Protein AF-A0A0Q4QDZ9-F1 (afdb_monomer)

Foldseek 3Di:
DQKDKDFFDAPVCVPVVADPLCVVVDDPDADRGAIEIEGDEDPLDEAEQVNLVVVCPPPVCPPGDHYEYEYAHYEPNNVVVCVVVVYHYDYSDDDHDHNVNSVVVVVVD

Nearest PDB structures (foldseek):
  7wbx-assembly1_E  TM=5.583E-01  e=1.190E-01  Komagataella phaffii
  6wn8-assembly1_B  TM=6.698E-01  e=4.398E-01  Klebsiella pneumoniae subsp. pneumoniae
  6wn8-assembly1_D  TM=5.980E-01  e=2.784E-01  Klebsiella pneumoniae subsp. pneumoniae
  6wn8-assembly1_C  TM=6.384E-01  e=4.120E-01  Klebsiella pneumoniae subsp. pneumoniae
  6hlr-assembly1_E  TM=4.133E-01  e=9.024E-01  Saccharomyces cerevisiae S288C

Solvent-accessible surface area (backbone atoms only — not comparable to full-atom values): 6426 Å² total; per-residue (Å²): 126,70,56,48,79,46,73,71,39,41,61,92,53,47,73,82,79,48,68,76,86,47,63,85,68,58,70,94,78,72,64,64,51,26,27,41,36,42,40,55,70,44,100,84,37,65,43,38,38,72,58,52,50,60,63,64,68,38,74,85,48,79,82,57,67,61,48,37,38,37,40,30,22,47,13,54,58,27,52,49,57,32,54,79,66,75,39,50,72,46,62,76,40,87,58,89,39,44,59,63,63,54,49,55,52,63,76,76,107

Structure (mmCIF, N/CA/C/O backbone):
data_AF-A0A0Q4QDZ9-F1
#
_entry.id   AF-A0A0Q4QDZ9-F1
#
loop_
_atom_site.group_PDB
_atom_site.id
_atom_site.type_symbol
_atom_site.label_atom_id
_atom_site.label_alt_id
_atom_site.label_comp_id
_atom_site.label_asym_id
_atom_site.label_entity_id
_atom_site.label_seq_id
_atom_site.pdbx_PDB_ins_code
_atom_site.Cartn_x
_atom_site.Cartn_y
_atom_site.Cartn_z
_atom_site.occupancy
_atom_site.B_iso_or_equiv
_atom_site.auth_seq_id
_atom_site.auth_comp_id
_atom_site.auth_asym_id
_atom_site.auth_atom_id
_atom_site.pdbx_PDB_model_num
ATOM 1 N N . MET A 1 1 ? 14.538 -0.174 4.761 1.00 58.59 1 MET A N 1
ATOM 2 C CA . MET A 1 1 ? 13.278 -0.926 4.560 1.00 58.59 1 MET A CA 1
ATOM 3 C C . MET A 1 1 ? 12.549 -0.408 3.328 1.00 58.59 1 MET A C 1
ATOM 5 O O . MET A 1 1 ? 12.502 0.806 3.148 1.00 58.59 1 MET A O 1
ATOM 9 N N . LYS A 1 2 ? 12.035 -1.310 2.478 1.00 84.12 2 LYS A N 1
ATOM 10 C CA . LYS A 1 2 ? 11.320 -0.969 1.229 1.00 84.12 2 LYS A CA 1
ATOM 11 C C . LYS A 1 2 ? 9.867 -0.524 1.469 1.00 84.12 2 LYS A C 1
ATOM 13 O O . LYS A 1 2 ? 9.344 0.266 0.689 1.00 84.12 2 LYS A O 1
ATOM 18 N N . TYR A 1 3 ? 9.255 -0.964 2.569 1.00 91.44 3 TYR A N 1
ATOM 19 C CA . TYR A 1 3 ? 7.905 -0.589 2.997 1.00 91.44 3 TYR A CA 1
ATOM 20 C C . TYR A 1 3 ? 7.782 -0.595 4.529 1.00 91.44 3 TYR A C 1
ATOM 22 O O . TYR A 1 3 ? 8.669 -1.096 5.226 1.00 91.44 3 TYR A O 1
ATOM 30 N N . LYS A 1 4 ? 6.692 -0.019 5.044 1.00 92.56 4 LYS A N 1
ATOM 31 C CA . LYS A 1 4 ? 6.265 -0.079 6.450 1.00 92.56 4 LYS A CA 1
ATOM 32 C C . LYS A 1 4 ? 4.808 -0.519 6.523 1.00 92.56 4 LYS A C 1
ATOM 34 O O . LYS A 1 4 ? 4.020 -0.110 5.677 1.00 92.56 4 LYS A O 1
ATOM 39 N N . ILE A 1 5 ? 4.462 -1.313 7.530 1.00 93.38 5 ILE A N 1
ATOM 40 C CA . ILE A 1 5 ? 3.094 -1.784 7.771 1.00 93.38 5 ILE A CA 1
ATOM 41 C C . ILE A 1 5 ? 2.621 -1.192 9.095 1.00 93.38 5 ILE A C 1
ATOM 43 O O . ILE A 1 5 ? 3.331 -1.279 10.097 1.00 93.38 5 ILE A O 1
ATOM 47 N N . TYR A 1 6 ? 1.427 -0.610 9.099 1.00 92.94 6 TYR A N 1
ATOM 48 C CA . TYR A 1 6 ? 0.759 -0.135 10.305 1.00 92.94 6 TYR A CA 1
ATOM 49 C C . TYR A 1 6 ? -0.637 -0.751 10.362 1.00 92.94 6 TYR A C 1
ATOM 51 O O . TYR A 1 6 ? -1.412 -0.615 9.417 1.00 92.94 6 TYR A O 1
ATOM 59 N N . LYS A 1 7 ? -0.940 -1.447 11.455 1.00 91.50 7 LYS A N 1
ATOM 60 C CA . LYS A 1 7 ? -2.194 -2.188 11.639 1.00 91.50 7 LYS A CA 1
ATOM 61 C C . LYS A 1 7 ? -3.173 -1.376 12.480 1.00 91.50 7 LYS A C 1
ATOM 63 O O . LYS A 1 7 ? -2.740 -0.561 13.295 1.00 91.50 7 LYS A O 1
ATOM 68 N N . GLU A 1 8 ? -4.467 -1.625 12.285 1.00 90.19 8 GLU A N 1
ATOM 69 C CA . GLU A 1 8 ? -5.561 -1.015 13.059 1.00 90.19 8 GLU A CA 1
ATOM 70 C C . GLU A 1 8 ? -5.462 0.516 13.194 1.00 90.19 8 GLU A C 1
ATOM 72 O O . GLU A 1 8 ? -5.781 1.108 14.230 1.00 90.19 8 GLU A O 1
ATOM 77 N N . VAL A 1 9 ? -5.010 1.179 12.132 1.00 92.62 9 VAL A N 1
ATOM 78 C CA . VAL A 1 9 ? -4.885 2.630 12.103 1.00 92.62 9 VAL A CA 1
ATOM 79 C C . VAL A 1 9 ? -6.276 3.240 12.038 1.00 92.62 9 VAL A C 1
ATOM 81 O O . VAL A 1 9 ? -7.045 2.970 11.116 1.00 92.62 9 VAL A O 1
ATOM 84 N N . LEU A 1 10 ? -6.581 4.093 13.014 1.00 92.06 10 LEU A N 1
ATOM 85 C CA . LEU A 1 10 ? -7.818 4.864 13.025 1.00 92.06 10 LEU A CA 1
ATOM 86 C C . LEU A 1 10 ? -7.836 5.876 11.881 1.00 92.06 10 LEU A C 1
ATOM 88 O O . LEU A 1 10 ? -6.841 6.575 11.647 1.00 92.06 10 LEU A O 1
ATOM 92 N N . LYS A 1 11 ? -8.993 6.021 11.229 1.00 87.81 11 LYS A N 1
ATOM 93 C CA . LYS A 1 11 ? -9.193 6.923 10.085 1.00 87.81 11 LYS A CA 1
ATOM 94 C C . LYS A 1 11 ? -8.676 8.342 10.345 1.00 87.81 11 LYS A C 1
ATOM 96 O O . LYS A 1 11 ? -7.999 8.938 9.508 1.00 87.81 11 LYS A O 1
ATOM 101 N N . ASN A 1 12 ? -8.944 8.884 11.529 1.00 89.06 12 ASN A N 1
ATOM 102 C CA . ASN A 1 12 ? -8.534 10.237 11.914 1.00 89.06 12 ASN A CA 1
ATOM 103 C C . ASN A 1 12 ? -7.013 10.410 12.107 1.00 89.06 12 ASN A C 1
ATOM 105 O O . ASN A 1 12 ? -6.525 11.538 12.060 1.00 89.06 12 ASN A O 1
ATOM 109 N N . LYS A 1 13 ? -6.254 9.322 12.289 1.00 92.06 13 LYS A N 1
ATOM 110 C CA . LYS A 1 13 ? -4.801 9.347 12.527 1.00 92.06 13 LYS A CA 1
ATOM 111 C C . LYS A 1 13 ? -3.964 8.997 11.300 1.00 92.06 13 LYS A C 1
ATOM 113 O O . LYS A 1 13 ? -2.748 9.148 11.350 1.00 92.06 13 LYS A O 1
ATOM 118 N N . ILE A 1 14 ? -4.575 8.590 10.186 1.00 91.69 14 ILE A N 1
ATOM 119 C CA . ILE A 1 14 ? -3.871 8.156 8.962 1.00 91.69 14 ILE A CA 1
ATOM 120 C C . ILE A 1 14 ? -2.796 9.147 8.510 1.00 91.69 14 ILE A C 1
ATOM 122 O O . ILE A 1 14 ? -1.696 8.744 8.132 1.00 91.69 14 ILE A O 1
ATOM 126 N N . LYS A 1 15 ? -3.087 10.451 8.586 1.00 92.56 15 LYS A N 1
ATOM 127 C CA . LYS A 1 15 ? -2.165 11.515 8.163 1.00 92.56 15 LYS A CA 1
ATOM 128 C C . LYS A 1 15 ? -0.828 11.507 8.917 1.00 92.56 15 LYS A C 1
ATOM 130 O O . LYS A 1 15 ? 0.155 12.002 8.383 1.00 92.56 15 LYS A O 1
ATOM 135 N N . SER A 1 16 ? -0.766 10.924 10.114 1.00 93.12 16 SER A N 1
ATOM 136 C CA . SER A 1 16 ? 0.472 10.773 10.890 1.00 93.12 16 SER A CA 1
ATOM 137 C C . SER A 1 16 ? 1.363 9.623 10.408 1.00 93.12 16 SER A C 1
ATOM 139 O O . SER A 1 16 ? 2.531 9.564 10.783 1.00 93.12 16 SER A O 1
ATOM 141 N N . TYR A 1 17 ? 0.837 8.712 9.584 1.00 91.56 17 TYR A N 1
ATOM 142 C CA . TYR A 1 17 ? 1.542 7.510 9.126 1.00 91.56 17 TYR A CA 1
ATOM 143 C C . TYR A 1 17 ? 1.980 7.571 7.663 1.00 91.56 17 TYR A C 1
ATOM 145 O O . TYR A 1 17 ? 2.818 6.774 7.235 1.00 91.56 17 TYR A O 1
ATOM 153 N N . ILE A 1 18 ? 1.429 8.507 6.891 1.00 91.38 18 ILE A N 1
ATOM 154 C CA . ILE A 1 18 ? 1.713 8.645 5.464 1.00 91.38 18 ILE A CA 1
ATOM 155 C C . ILE A 1 18 ? 2.358 10.002 5.156 1.00 91.38 18 ILE A C 1
ATOM 157 O O . ILE A 1 18 ? 2.059 11.000 5.810 1.00 91.38 18 ILE A O 1
ATOM 161 N N . PRO A 1 19 ? 3.219 10.079 4.130 1.00 89.50 19 PRO A N 1
ATOM 162 C CA . PRO A 1 19 ? 3.748 11.348 3.645 1.00 89.50 19 PRO A CA 1
ATOM 163 C C . PRO A 1 19 ? 2.651 12.360 3.236 1.00 89.50 19 PRO A C 1
ATOM 165 O O . PRO A 1 19 ? 1.667 11.957 2.610 1.00 89.50 19 PRO A O 1
ATOM 168 N N . PRO A 1 20 ? 2.847 13.679 3.453 1.00 90.75 20 PRO A N 1
ATOM 169 C CA . PRO A 1 20 ? 1.849 14.714 3.138 1.00 90.75 20 PRO A CA 1
ATOM 170 C C . PRO A 1 20 ? 1.338 14.727 1.692 1.00 90.75 20 PRO A C 1
ATOM 172 O O . PRO A 1 20 ? 0.183 15.051 1.435 1.00 90.75 20 PRO A O 1
ATOM 175 N N . ARG A 1 21 ? 2.176 14.309 0.739 1.00 89.31 21 ARG A N 1
ATOM 176 C CA . ARG A 1 21 ? 1.842 14.170 -0.691 1.00 89.31 21 ARG A CA 1
ATOM 177 C C . ARG A 1 21 ? 0.655 13.250 -0.996 1.00 89.31 21 ARG A C 1
ATOM 179 O O . ARG A 1 21 ? 0.100 13.336 -2.082 1.00 89.31 21 ARG A O 1
ATOM 186 N N . TYR A 1 22 ? 0.259 12.387 -0.064 1.00 90.38 22 TYR A N 1
ATOM 187 C CA . TYR A 1 22 ? -0.912 11.527 -0.228 1.00 90.38 22 TYR A CA 1
ATOM 188 C C . TYR A 1 22 ? -2.215 12.169 0.262 1.00 90.38 22 TYR A C 1
ATOM 190 O O . TYR A 1 22 ? -3.286 11.649 -0.033 1.00 90.38 22 TYR A O 1
ATOM 198 N N . PHE A 1 23 ? -2.162 13.280 1.007 1.00 91.00 23 PHE A N 1
ATOM 199 C CA . PHE A 1 23 ? -3.336 13.819 1.704 1.00 91.00 23 PHE A CA 1
ATOM 200 C C . PHE A 1 23 ? -4.472 14.221 0.761 1.00 91.00 23 PHE A C 1
ATOM 202 O O . PHE A 1 23 ? -5.631 14.067 1.128 1.00 91.00 23 PHE A O 1
ATOM 209 N N . CYS A 1 24 ? -4.151 14.697 -0.444 1.00 88.62 24 CYS A N 1
ATOM 210 C CA . CYS A 1 24 ? -5.138 15.061 -1.463 1.00 88.62 24 CYS A CA 1
ATOM 211 C C . CYS A 1 24 ? -5.754 13.856 -2.188 1.00 88.62 24 CYS A C 1
ATOM 213 O O . CY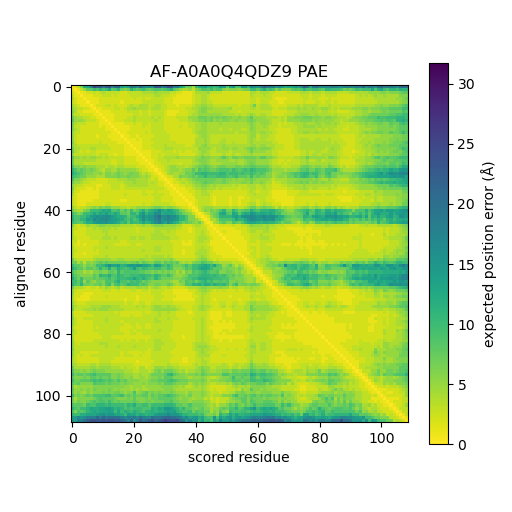S A 1 24 ? -6.787 14.007 -2.831 1.00 88.62 24 CYS A O 1
ATOM 215 N N . LYS A 1 25 ? -5.133 12.674 -2.092 1.00 89.12 25 LYS A N 1
ATOM 216 C CA . LYS A 1 25 ? -5.615 11.430 -2.705 1.00 89.12 25 LYS A CA 1
ATOM 217 C C . LYS A 1 25 ? -6.302 10.502 -1.702 1.00 89.12 25 LYS A C 1
ATOM 219 O O . LYS A 1 25 ? -6.738 9.418 -2.078 1.00 89.12 25 LYS A O 1
ATOM 224 N N . LEU A 1 26 ? -6.388 10.906 -0.432 1.00 88.94 26 LEU A N 1
ATOM 225 C CA . LEU A 1 26 ? -7.169 10.177 0.556 1.00 88.94 26 LEU A CA 1
ATOM 226 C C . LEU A 1 26 ? -8.651 10.242 0.164 1.00 88.94 26 LEU A C 1
ATOM 228 O O . LEU A 1 26 ? -9.187 11.340 0.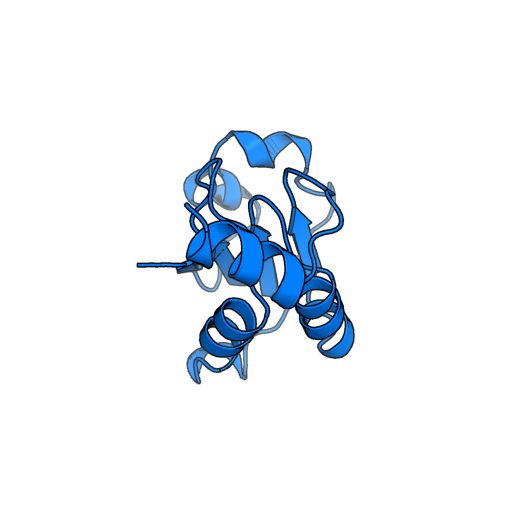007 1.00 88.94 26 LEU A O 1
ATOM 232 N N . PRO A 1 27 ? -9.330 9.102 0.017 1.00 83.88 27 PRO A N 1
ATOM 233 C CA . PRO A 1 27 ? -10.748 9.092 -0.281 1.00 83.88 27 PRO A CA 1
ATOM 234 C C . PRO A 1 27 ? -11.561 9.555 0.928 1.00 83.88 27 PRO A C 1
ATOM 236 O O . PRO A 1 27 ? -11.153 9.468 2.088 1.00 83.88 27 PRO A O 1
ATOM 239 N N . VAL A 1 28 ? -12.751 10.063 0.627 1.00 80.88 28 VAL A N 1
ATOM 240 C CA . VAL A 1 28 ? -13.640 10.716 1.597 1.00 80.88 28 VAL A CA 1
ATOM 241 C C . VAL A 1 28 ? -14.196 9.714 2.618 1.00 80.88 28 VAL A C 1
ATOM 243 O O . VAL A 1 28 ? -14.301 10.001 3.818 1.00 80.88 28 VAL A O 1
ATOM 246 N N . SER A 1 29 ? -14.520 8.507 2.152 1.00 82.94 29 SER A N 1
ATOM 247 C CA . SER A 1 29 ? -15.061 7.428 2.971 1.00 82.94 29 SER A CA 1
ATOM 248 C C . SER A 1 29 ? -14.057 6.295 3.073 1.00 82.94 29 SER A C 1
ATOM 250 O O . SER A 1 29 ? -13.600 5.805 2.047 1.00 82.94 29 SER A O 1
ATOM 252 N N . TRP A 1 30 ? -13.751 5.892 4.306 1.00 85.31 30 TRP A N 1
ATOM 253 C CA . TRP A 1 30 ? -12.937 4.733 4.654 1.00 85.31 30 TRP A CA 1
ATOM 254 C C . TRP A 1 30 ? -13.481 4.083 5.920 1.00 85.31 30 TRP A C 1
ATOM 256 O O . TRP A 1 30 ? -14.108 4.790 6.720 1.00 85.31 30 TRP A O 1
ATOM 266 N N . PRO A 1 31 ? -13.231 2.776 6.110 1.00 87.62 31 PRO A N 1
ATOM 267 C CA . PRO A 1 31 ? -13.504 2.092 7.366 1.00 87.62 31 PRO A CA 1
ATOM 268 C C . PRO A 1 31 ? -12.839 2.803 8.548 1.00 87.62 31 PRO A C 1
ATOM 270 O O . PRO A 1 31 ? -11.808 3.460 8.396 1.00 87.62 31 PRO A O 1
ATOM 273 N N . GLU A 1 32 ? -13.423 2.655 9.737 1.00 89.94 32 GLU A N 1
ATOM 274 C CA . GLU A 1 32 ? -12.929 3.323 10.949 1.00 89.94 32 GLU A CA 1
ATOM 275 C C . GLU A 1 32 ? -11.503 2.888 11.310 1.00 89.94 32 GLU A C 1
ATOM 277 O O . GLU A 1 32 ? -10.681 3.708 11.721 1.00 89.94 32 GLU A O 1
ATOM 282 N N . LYS A 1 33 ? -11.205 1.602 11.103 1.00 91.38 33 LYS A N 1
ATOM 283 C CA . LYS A 1 33 ? -9.880 1.005 11.258 1.00 91.38 33 LYS A CA 1
ATOM 284 C C . LYS A 1 33 ? -9.433 0.394 9.942 1.00 91.38 33 LYS A C 1
ATOM 286 O O . LYS A 1 33 ? -10.176 -0.375 9.331 1.00 91.38 33 LYS A O 1
ATOM 291 N N . ILE A 1 34 ? -8.201 0.696 9.555 1.00 92.88 34 ILE A N 1
ATOM 292 C CA . ILE A 1 34 ? -7.576 0.147 8.355 1.00 92.88 34 ILE A CA 1
ATOM 293 C C . ILE A 1 34 ? -6.159 -0.328 8.650 1.00 92.88 34 ILE A C 1
ATOM 295 O O . ILE A 1 34 ? -5.481 0.189 9.541 1.00 92.88 34 ILE A O 1
ATOM 299 N N . THR A 1 35 ? -5.689 -1.280 7.856 1.00 94.12 35 THR A N 1
ATOM 300 C CA . THR A 1 35 ? -4.269 -1.627 7.816 1.00 94.12 35 THR A CA 1
ATOM 301 C C . THR A 1 35 ? -3.643 -0.923 6.626 1.00 94.12 35 THR A C 1
ATOM 303 O O . THR A 1 35 ? -4.148 -1.006 5.512 1.00 94.12 35 THR A O 1
ATOM 306 N N . ILE A 1 36 ? -2.550 -0.201 6.850 1.00 93.56 36 ILE A N 1
ATOM 307 C CA . ILE A 1 36 ? -1.871 0.558 5.801 1.00 93.56 36 ILE A CA 1
ATOM 308 C C . ILE A 1 36 ? -0.478 0.001 5.539 1.00 93.56 36 ILE A C 1
ATOM 310 O O . ILE A 1 36 ? 0.291 -0.277 6.462 1.00 93.56 36 ILE A O 1
ATOM 314 N N . ILE A 1 37 ? -0.138 -0.116 4.259 1.00 94.62 37 ILE A N 1
ATOM 315 C CA . ILE A 1 37 ? 1.200 -0.480 3.795 1.00 94.62 37 ILE A CA 1
ATOM 316 C C . ILE A 1 37 ? 1.765 0.716 3.045 1.00 94.62 37 ILE A C 1
ATOM 318 O O . ILE A 1 37 ? 1.204 1.148 2.046 1.00 94.62 37 ILE A O 1
ATOM 322 N N . VAL A 1 38 ? 2.877 1.265 3.520 1.00 93.75 38 VAL A N 1
ATOM 323 C CA . VAL A 1 38 ? 3.498 2.458 2.942 1.00 93.75 38 VAL A CA 1
ATOM 324 C C . VAL A 1 38 ? 4.828 2.078 2.316 1.00 93.75 38 VAL A C 1
ATOM 326 O O . VAL A 1 38 ? 5.811 1.838 3.022 1.00 93.75 38 VAL A O 1
ATOM 329 N N . PHE A 1 39 ? 4.874 2.046 0.987 1.00 92.12 39 PHE A N 1
ATOM 330 C CA . PHE A 1 39 ? 6.104 1.850 0.231 1.00 92.12 39 PHE A CA 1
ATOM 331 C C . PHE A 1 39 ? 6.964 3.113 0.245 1.00 92.12 39 PHE A C 1
ATOM 333 O O . PHE A 1 39 ? 6.470 4.251 0.282 1.00 92.12 39 PHE A O 1
ATOM 340 N N . LYS A 1 40 ? 8.287 2.918 0.216 1.00 85.62 40 LYS A N 1
ATOM 341 C CA . LYS A 1 40 ? 9.237 4.026 0.148 1.00 85.62 40 LYS A CA 1
ATOM 342 C C . LYS A 1 40 ? 8.965 4.831 -1.120 1.00 85.62 40 LYS A C 1
ATOM 344 O O . LYS A 1 40 ? 9.092 4.344 -2.234 1.00 85.62 40 LYS A O 1
ATOM 349 N N . THR A 1 41 ? 8.618 6.093 -0.924 1.00 70.75 41 THR A N 1
ATOM 350 C CA . THR A 1 41 ? 8.346 7.039 -2.002 1.00 70.75 41 THR A CA 1
ATOM 351 C C . THR A 1 41 ? 9.589 7.876 -2.246 1.00 70.75 41 THR A C 1
ATOM 353 O O . THR A 1 41 ? 9.748 8.974 -1.707 1.00 70.75 41 THR A O 1
ATOM 356 N N . ASP A 1 42 ? 10.508 7.291 -2.998 1.00 68.56 42 ASP A N 1
ATOM 357 C CA . ASP A 1 42 ? 11.615 7.995 -3.632 1.00 68.56 42 ASP A CA 1
ATOM 358 C C . ASP A 1 42 ? 11.219 8.250 -5.091 1.00 68.56 42 AS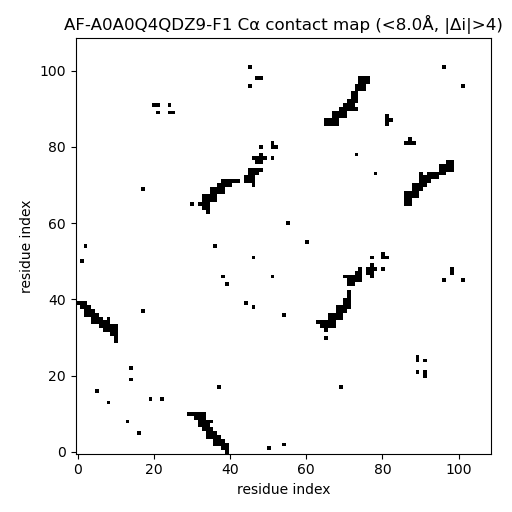P A C 1
ATOM 360 O O . ASP A 1 42 ? 10.541 7.419 -5.689 1.00 68.56 42 ASP A O 1
ATOM 364 N N . ARG A 1 43 ? 11.636 9.384 -5.654 1.00 59.88 43 ARG A N 1
ATOM 365 C CA . ARG A 1 43 ? 11.444 9.765 -7.064 1.00 59.88 43 ARG A CA 1
ATOM 366 C C . ARG A 1 43 ? 11.951 8.702 -8.042 1.00 59.88 43 ARG A C 1
ATOM 368 O O . ARG A 1 43 ? 11.429 8.608 -9.144 1.00 59.88 43 ARG A O 1
ATOM 375 N N . ASN A 1 44 ? 12.894 7.872 -7.601 1.00 65.12 44 ASN A N 1
ATOM 376 C CA . ASN A 1 44 ? 13.413 6.767 -8.394 1.00 65.12 44 ASN A CA 1
ATOM 377 C C . ASN A 1 44 ? 12.776 5.416 -8.062 1.00 65.12 44 ASN A C 1
ATOM 379 O O . ASN A 1 44 ? 13.117 4.461 -8.737 1.00 65.12 44 ASN A O 1
ATOM 383 N N . ASN A 1 45 ? 11.913 5.279 -7.047 1.00 74.50 45 ASN A N 1
ATOM 384 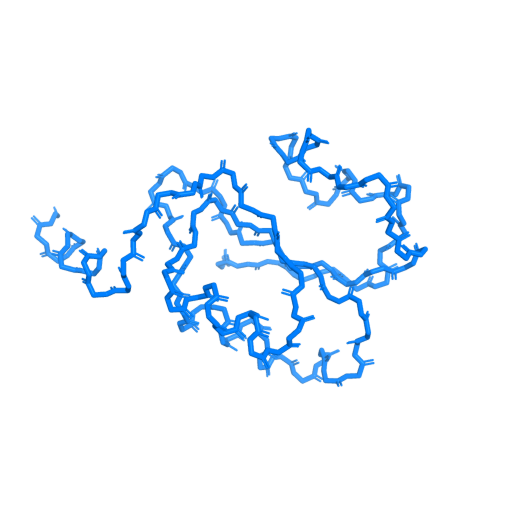C CA . ASN A 1 45 ? 11.360 3.976 -6.658 1.00 74.50 45 ASN A CA 1
ATOM 385 C C . ASN A 1 45 ? 9.997 3.731 -7.301 1.00 74.50 45 ASN A C 1
ATOM 387 O O . ASN A 1 45 ? 8.968 4.219 -6.826 1.00 74.50 45 ASN A O 1
ATOM 391 N N . VAL A 1 46 ? 10.011 2.905 -8.340 1.00 88.00 46 VAL A N 1
ATOM 392 C CA . VAL A 1 46 ? 8.819 2.213 -8.816 1.00 88.00 46 VAL A CA 1
ATOM 393 C C . VAL A 1 46 ? 8.573 1.014 -7.900 1.00 88.00 46 VAL A C 1
ATOM 395 O O . VAL A 1 46 ? 9.489 0.267 -7.554 1.00 88.00 46 VAL A O 1
ATOM 398 N N . VAL A 1 47 ? 7.333 0.855 -7.451 1.00 92.19 47 VAL A N 1
ATOM 399 C CA . VAL A 1 47 ? 6.896 -0.281 -6.647 1.00 92.19 47 VAL A CA 1
ATOM 400 C C . VAL A 1 47 ? 6.671 -1.450 -7.597 1.00 92.19 47 VAL A C 1
ATOM 402 O O . VAL A 1 47 ? 5.748 -1.414 -8.407 1.00 92.19 47 VAL A O 1
ATOM 405 N N . LEU A 1 48 ? 7.564 -2.435 -7.504 1.00 92.88 48 LEU A N 1
ATOM 406 C CA . LEU A 1 48 ? 7.572 -3.658 -8.304 1.00 92.88 48 LEU A CA 1
ATOM 407 C C . LEU A 1 48 ? 6.705 -4.750 -7.677 1.00 92.88 48 LEU A C 1
ATOM 409 O O . LEU A 1 48 ? 6.570 -4.812 -6.447 1.00 92.88 48 LEU A O 1
ATOM 413 N N . SER A 1 49 ? 6.220 -5.666 -8.517 1.00 93.81 49 SER A N 1
ATOM 414 C CA . SER A 1 49 ? 5.272 -6.715 -8.119 1.00 93.81 49 SER A CA 1
ATOM 415 C C . SER A 1 49 ? 5.815 -7.596 -6.995 1.00 93.81 49 SER A C 1
ATOM 417 O O . SER A 1 49 ? 5.152 -7.797 -5.980 1.00 93.81 49 SER A O 1
ATOM 419 N N . ASN A 1 50 ? 7.084 -7.997 -7.097 1.00 92.06 50 ASN A N 1
ATOM 420 C CA . ASN A 1 50 ? 7.775 -8.795 -6.085 1.00 92.06 50 ASN A CA 1
ATOM 421 C C . ASN A 1 50 ? 7.844 -8.116 -4.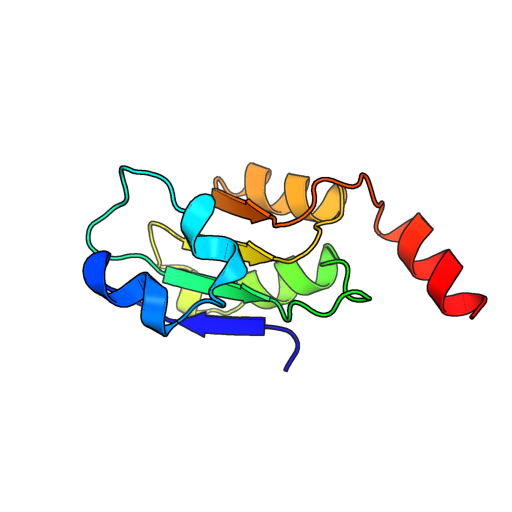707 1.00 92.06 50 ASN A C 1
ATOM 423 O O . ASN A 1 50 ? 7.892 -8.778 -3.673 1.00 92.06 50 ASN A O 1
ATOM 427 N N . THR A 1 51 ? 7.872 -6.784 -4.673 1.00 92.19 51 THR A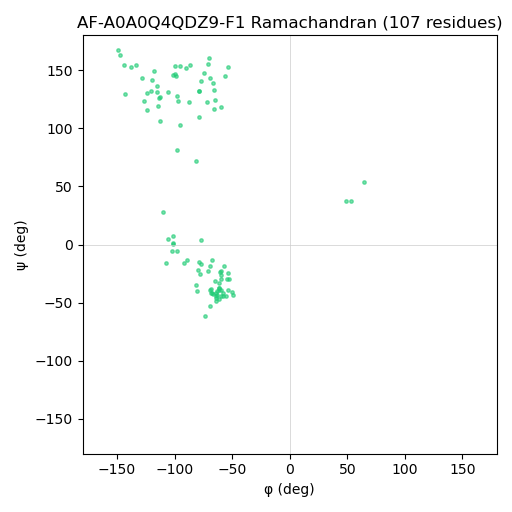 N 1
ATOM 428 C CA . THR A 1 51 ? 7.950 -6.020 -3.428 1.00 92.19 51 THR A CA 1
ATOM 429 C C . THR A 1 51 ? 6.561 -5.908 -2.809 1.00 92.19 51 THR A C 1
ATOM 431 O O . THR A 1 51 ? 6.442 -5.963 -1.585 1.00 92.19 51 THR A O 1
ATOM 434 N N . VAL A 1 52 ? 5.515 -5.801 -3.636 1.00 93.81 52 VAL A N 1
ATOM 435 C CA . VAL A 1 52 ? 4.124 -5.900 -3.179 1.00 93.81 52 VAL A CA 1
ATOM 436 C C . VAL A 1 52 ? 3.844 -7.288 -2.620 1.00 93.81 52 VAL A C 1
ATOM 438 O O . VAL A 1 52 ? 3.354 -7.403 -1.502 1.00 93.81 52 VAL A O 1
ATOM 441 N N . GLU A 1 53 ? 4.224 -8.337 -3.341 1.00 93.25 53 GLU A N 1
ATOM 442 C CA . GLU A 1 53 ? 4.027 -9.716 -2.909 1.00 93.25 53 GLU A CA 1
ATOM 443 C C . GLU A 1 53 ? 4.740 -10.010 -1.586 1.00 93.25 53 GLU A C 1
ATOM 445 O O . GLU A 1 53 ? 4.128 -10.552 -0.667 1.00 93.25 53 GLU A O 1
ATOM 450 N N . ALA A 1 54 ? 5.990 -9.564 -1.433 1.00 91.56 54 ALA A N 1
ATOM 451 C CA . ALA A 1 54 ? 6.720 -9.686 -0.173 1.00 91.56 54 ALA A CA 1
ATOM 452 C C . ALA A 1 54 ? 6.034 -8.938 0.985 1.00 91.56 54 ALA A C 1
ATOM 454 O O . ALA A 1 54 ? 6.025 -9.421 2.117 1.00 91.56 54 ALA A O 1
ATOM 455 N N . ALA A 1 55 ? 5.445 -7.767 0.720 1.00 92.06 55 ALA A N 1
ATOM 456 C CA . ALA A 1 55 ? 4.709 -7.024 1.737 1.00 92.06 55 ALA A CA 1
ATOM 457 C C . ALA A 1 55 ? 3.420 -7.737 2.153 1.00 92.06 55 ALA A C 1
ATOM 459 O O . ALA A 1 55 ? 3.118 -7.781 3.343 1.00 92.06 55 ALA A O 1
ATOM 460 N N . LEU A 1 56 ? 2.690 -8.301 1.189 1.00 90.50 56 LEU A N 1
ATOM 461 C CA . LEU A 1 56 ? 1.413 -8.977 1.415 1.00 90.50 56 LEU A CA 1
ATOM 462 C C . LEU A 1 56 ? 1.554 -10.406 1.943 1.00 90.50 56 LEU A C 1
ATOM 464 O O . LEU A 1 56 ? 0.624 -10.903 2.560 1.00 90.50 56 LEU A O 1
ATOM 468 N N . SER A 1 57 ? 2.699 -11.053 1.732 1.00 89.81 57 SER A N 1
ATOM 469 C CA . SER A 1 57 ? 2.999 -12.386 2.280 1.00 89.81 57 SER A CA 1
ATOM 470 C C . SER A 1 57 ? 3.366 -12.350 3.766 1.00 89.81 57 SER A C 1
ATOM 472 O O . SER A 1 57 ? 3.738 -13.368 4.341 1.00 89.81 57 SER A O 1
ATOM 474 N N . ASN A 1 58 ? 3.300 -11.178 4.403 1.00 83.81 58 ASN A N 1
ATOM 475 C CA . ASN A 1 58 ? 3.463 -11.068 5.840 1.00 83.81 58 ASN A CA 1
ATOM 476 C C . ASN A 1 58 ? 2.284 -11.772 6.532 1.00 83.81 58 ASN A C 1
ATOM 478 O O . ASN A 1 58 ? 1.145 -11.335 6.387 1.00 83.81 58 ASN A O 1
ATOM 482 N N . GLU A 1 59 ? 2.566 -12.841 7.283 1.00 69.44 59 GLU A N 1
ATOM 483 C CA . GLU A 1 59 ? 1.558 -13.698 7.929 1.00 69.44 59 GLU A CA 1
ATOM 484 C C . GLU A 1 59 ? 0.560 -12.911 8.786 1.00 69.44 59 GLU A C 1
ATOM 486 O O . GLU A 1 59 ? -0.618 -13.259 8.871 1.00 69.44 59 GLU A O 1
ATOM 491 N N . ASP A 1 60 ? 0.999 -11.785 9.344 1.00 72.50 60 ASP A N 1
ATOM 492 C CA . ASP A 1 60 ? 0.160 -10.913 10.150 1.00 72.50 60 ASP A CA 1
ATOM 493 C C . ASP A 1 60 ? -0.960 -10.200 9.370 1.00 72.50 60 ASP A C 1
ATOM 495 O O . ASP A 1 60 ? -1.838 -9.577 9.978 1.00 72.50 60 ASP A O 1
ATOM 499 N N . LEU A 1 61 ? -0.908 -10.213 8.036 1.00 82.12 61 LEU A N 1
ATOM 500 C CA . LEU A 1 61 ? -1.907 -9.600 7.163 1.00 82.12 61 LEU A CA 1
ATOM 501 C C . LEU A 1 61 ? -3.020 -10.568 6.762 1.00 82.12 61 LEU A C 1
ATOM 503 O O . LEU A 1 61 ? -4.074 -10.100 6.342 1.00 82.12 61 LEU A O 1
ATOM 507 N N . ASN A 1 62 ? -2.839 -11.881 6.940 1.00 74.19 62 ASN A N 1
ATOM 508 C CA . ASN A 1 62 ? -3.794 -12.896 6.475 1.00 74.19 62 ASN A CA 1
ATOM 509 C C . ASN A 1 62 ? -5.196 -12.746 7.091 1.00 74.19 62 ASN A C 1
ATOM 511 O O . ASN A 1 62 ? -6.182 -13.130 6.472 1.00 74.19 62 ASN A O 1
ATOM 515 N N . ASN A 1 63 ? -5.290 -12.151 8.284 1.00 74.81 63 ASN A N 1
ATOM 516 C CA . ASN A 1 63 ? -6.553 -11.912 8.991 1.00 74.81 63 ASN A CA 1
ATOM 517 C C . ASN A 1 63 ? -7.002 -10.440 8.955 1.00 74.81 63 ASN A C 1
ATOM 519 O O . ASN A 1 63 ? -7.964 -10.071 9.629 1.00 74.81 63 ASN A O 1
ATOM 523 N N . GLN A 1 64 ? -6.285 -9.572 8.237 1.00 78.31 64 GLN A N 1
ATOM 524 C CA . GLN A 1 64 ? -6.591 -8.145 8.192 1.00 78.31 64 GLN A CA 1
ATOM 525 C C . GLN A 1 64 ? -7.602 -7.851 7.088 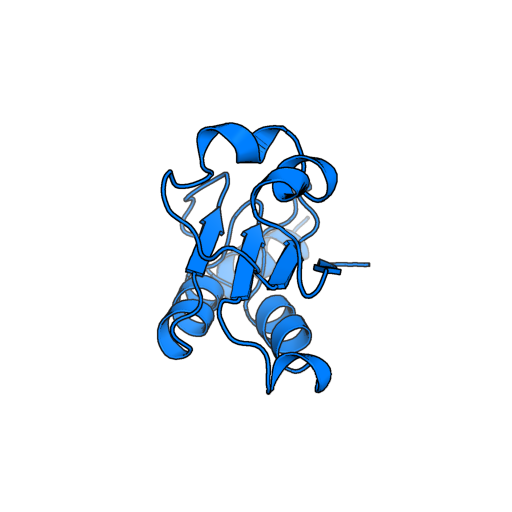1.00 78.31 64 GLN A C 1
ATOM 527 O O . GLN A 1 64 ? -7.357 -8.092 5.910 1.00 78.31 64 G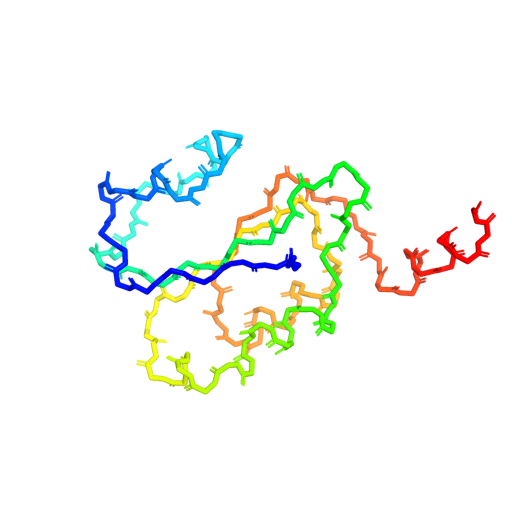LN A O 1
ATOM 532 N N . ILE A 1 65 ? -8.720 -7.252 7.483 1.00 76.69 65 ILE A N 1
ATOM 533 C CA . ILE A 1 65 ? -9.684 -6.652 6.562 1.00 76.69 65 ILE A CA 1
ATOM 534 C C . ILE A 1 65 ? -9.319 -5.180 6.325 1.00 76.69 65 ILE A C 1
ATOM 536 O O . ILE A 1 65 ? -8.744 -4.527 7.198 1.00 76.69 65 ILE A O 1
ATOM 540 N N . ASN A 1 66 ? -9.677 -4.638 5.158 1.00 88.56 66 ASN A N 1
ATOM 541 C CA . ASN A 1 66 ? -9.477 -3.225 4.803 1.00 88.56 66 ASN A CA 1
ATOM 542 C C . ASN A 1 66 ? -7.999 -2.796 4.716 1.00 88.56 66 ASN A C 1
ATOM 544 O O . ASN A 1 66 ? -7.570 -1.828 5.356 1.00 88.56 66 ASN A O 1
ATOM 548 N N . ILE A 1 67 ? -7.209 -3.522 3.924 1.00 93.00 67 ILE A N 1
ATOM 549 C CA . ILE A 1 67 ? -5.823 -3.151 3.630 1.00 93.00 67 ILE A CA 1
ATOM 550 C C . ILE A 1 67 ? -5.809 -2.042 2.572 1.00 93.00 67 ILE A C 1
ATOM 552 O O . ILE A 1 67 ? -6.456 -2.156 1.531 1.00 93.00 67 ILE A O 1
ATOM 556 N N . VAL A 1 68 ? -5.037 -0.984 2.822 1.00 93.69 68 VAL A N 1
ATOM 557 C CA . VAL A 1 68 ? -4.769 0.069 1.841 1.00 93.69 68 VAL A CA 1
ATOM 558 C C . VAL A 1 68 ? -3.275 0.239 1.626 1.00 93.69 68 VAL A C 1
ATOM 560 O O . VAL A 1 68 ? -2.493 0.405 2.565 1.00 93.69 68 VAL A O 1
ATOM 563 N N . VAL A 1 69 ? -2.872 0.248 0.362 1.00 94.44 69 VAL A N 1
ATOM 564 C CA . VAL A 1 69 ? -1.471 0.337 -0.036 1.00 94.44 69 VAL A CA 1
ATOM 565 C C . VAL A 1 69 ? -1.137 1.723 -0.586 1.00 94.44 69 VAL A C 1
ATOM 567 O O . VAL A 1 69 ? -1.823 2.242 -1.454 1.00 94.44 69 VAL A O 1
ATOM 570 N N . PHE A 1 70 ? -0.051 2.327 -0.114 1.00 93.50 70 PHE A N 1
ATOM 571 C CA . PHE A 1 70 ? 0.440 3.632 -0.553 1.00 93.50 70 PHE A CA 1
ATOM 572 C C . PHE A 1 70 ? 1.783 3.485 -1.257 1.00 93.50 70 PHE A C 1
ATOM 574 O O . PHE A 1 70 ? 2.736 2.960 -0.675 1.00 93.50 70 PHE A O 1
ATOM 581 N N . GLY A 1 71 ? 1.888 4.005 -2.477 1.00 91.75 71 GLY A N 1
ATOM 582 C CA . GLY A 1 71 ? 3.121 3.965 -3.261 1.00 91.75 71 GLY A CA 1
ATOM 583 C C . GLY A 1 71 ? 3.305 5.179 -4.163 1.00 91.75 71 GLY A C 1
ATOM 584 O O . GLY A 1 71 ? 2.392 5.964 -4.406 1.00 91.75 71 GLY A O 1
ATOM 585 N N . GLY A 1 72 ? 4.542 5.358 -4.625 1.00 89.25 72 GLY A N 1
ATOM 586 C CA . GLY A 1 72 ? 4.902 6.470 -5.501 1.00 89.25 72 GLY A CA 1
ATOM 587 C C . GLY A 1 72 ? 4.376 6.258 -6.906 1.00 89.25 72 GLY A C 1
ATOM 588 O O . GLY A 1 72 ? 3.570 7.045 -7.386 1.00 89.25 72 GLY A O 1
ATOM 589 N N . CYS A 1 73 ? 4.843 5.183 -7.525 1.00 90.56 73 CYS A N 1
ATOM 590 C CA . CYS A 1 73 ? 4.417 4.713 -8.830 1.00 90.56 73 CYS A CA 1
ATOM 591 C C . CYS A 1 73 ? 4.408 3.190 -8.771 1.00 90.56 73 CYS A C 1
ATOM 593 O O . CYS A 1 73 ? 5.401 2.614 -8.332 1.00 90.56 73 CYS A O 1
ATOM 595 N N . PHE A 1 74 ? 3.320 2.545 -9.170 1.00 92.50 74 PHE A N 1
ATOM 596 C CA . PHE A 1 74 ? 3.239 1.086 -9.218 1.00 92.50 74 PHE A CA 1
ATOM 597 C C . PHE A 1 74 ? 3.458 0.601 -10.643 1.00 92.50 74 PHE A C 1
ATOM 599 O O . PHE A 1 74 ? 3.054 1.275 -11.590 1.00 92.50 74 PHE A O 1
ATOM 606 N N . THR A 1 75 ? 4.075 -0.567 -10.790 1.00 94.50 75 THR A N 1
ATOM 607 C CA . THR A 1 75 ? 4.050 -1.269 -12.073 1.00 94.50 75 THR A CA 1
ATOM 608 C C . THR A 1 75 ? 2.662 -1.816 -12.382 1.00 94.50 75 THR A C 1
ATOM 610 O O . THR A 1 75 ? 1.832 -1.994 -11.485 1.00 94.50 75 THR A O 1
ATOM 613 N N . ILE A 1 76 ? 2.415 -2.115 -13.654 1.00 95.00 76 ILE A N 1
ATOM 614 C CA . ILE A 1 76 ? 1.187 -2.767 -14.117 1.00 95.00 76 ILE A CA 1
ATOM 615 C C . ILE A 1 76 ? 0.979 -4.086 -13.365 1.00 95.00 76 ILE A C 1
ATOM 617 O O . ILE A 1 76 ? -0.112 -4.343 -12.862 1.00 95.00 76 ILE A O 1
ATOM 621 N N . GLU A 1 77 ? 2.037 -4.878 -13.211 1.00 96.06 77 GLU A N 1
ATOM 622 C CA . GLU A 1 77 ? 2.021 -6.157 -12.504 1.00 96.06 77 GLU A CA 1
ATOM 623 C C . GLU A 1 77 ? 1.680 -5.975 -11.018 1.00 96.06 77 GLU A C 1
ATOM 625 O O . GLU A 1 77 ? 0.891 -6.733 -10.458 1.00 96.06 77 GLU A O 1
ATOM 630 N N . SER A 1 78 ? 2.206 -4.925 -10.379 1.00 94.81 78 SER A N 1
ATOM 631 C CA . SER A 1 78 ? 1.853 -4.579 -8.995 1.00 94.81 78 SER A CA 1
ATOM 632 C C . SER A 1 78 ? 0.386 -4.195 -8.845 1.00 94.81 78 SER A C 1
ATOM 634 O O . SER A 1 78 ? -0.272 -4.616 -7.895 1.00 94.81 78 SER A O 1
ATOM 636 N N . ILE A 1 79 ? -0.129 -3.381 -9.771 1.00 95.25 79 ILE A N 1
ATOM 637 C CA . ILE A 1 79 ? -1.535 -2.964 -9.778 1.00 95.25 79 ILE A CA 1
ATOM 638 C C . ILE A 1 79 ? -2.437 -4.183 -9.964 1.00 95.25 79 ILE A C 1
ATOM 640 O O . ILE A 1 79 ? -3.441 -4.301 -9.262 1.00 95.25 79 ILE A O 1
ATOM 644 N N . GLN A 1 80 ? -2.077 -5.091 -10.873 1.00 95.81 80 GLN A N 1
ATOM 645 C CA . GLN A 1 80 ? -2.833 -6.315 -11.103 1.00 95.81 80 GLN A CA 1
ATOM 646 C C . GLN A 1 80 ? -2.873 -7.184 -9.843 1.00 95.81 80 GLN A C 1
ATOM 648 O O . GLN A 1 80 ? -3.955 -7.554 -9.403 1.00 95.81 80 GLN A O 1
ATOM 653 N N . LEU A 1 81 ? -1.728 -7.394 -9.186 1.00 95.25 81 LEU A N 1
ATOM 654 C CA . LEU A 1 81 ? -1.645 -8.184 -7.956 1.00 95.25 81 LEU A CA 1
ATOM 655 C C . LEU A 1 81 ? -2.518 -7.614 -6.825 1.00 95.25 81 LEU A C 1
ATOM 657 O O . LEU A 1 81 ? -3.142 -8.366 -6.077 1.00 95.25 81 LEU A O 1
ATOM 661 N N . LEU A 1 82 ? -2.577 -6.286 -6.695 1.00 94.69 82 LEU A N 1
ATOM 662 C CA . LEU A 1 82 ? -3.434 -5.620 -5.711 1.00 94.69 82 LEU A CA 1
ATOM 663 C C . LEU A 1 82 ? -4.920 -5.799 -6.045 1.00 94.69 82 LEU A C 1
ATOM 665 O O . LEU A 1 82 ? -5.710 -6.081 -5.148 1.00 94.69 82 LEU A O 1
ATOM 669 N N . ARG A 1 83 ? -5.294 -5.691 -7.324 1.00 94.38 83 ARG A N 1
ATOM 670 C CA . ARG A 1 83 ? -6.677 -5.893 -7.788 1.00 94.38 83 ARG A CA 1
ATOM 671 C C . ARG A 1 83 ? -7.148 -7.331 -7.620 1.00 94.38 83 ARG A C 1
ATOM 673 O O . ARG A 1 83 ? -8.258 -7.534 -7.145 1.00 94.38 83 ARG A O 1
ATOM 680 N N . ASP A 1 84 ? -6.305 -8.308 -7.944 1.00 93.81 84 ASP A N 1
ATOM 681 C CA . ASP A 1 84 ? -6.628 -9.736 -7.820 1.00 93.81 84 ASP A CA 1
ATOM 682 C C . ASP A 1 84 ? -6.937 -10.139 -6.370 1.00 93.81 84 ASP A C 1
ATOM 684 O O . ASP A 1 84 ? -7.641 -11.117 -6.124 1.00 93.81 84 ASP A O 1
ATOM 688 N N . ARG A 1 85 ? -6.425 -9.372 -5.400 1.00 91.25 85 ARG A N 1
ATOM 689 C CA . ARG A 1 85 ? -6.661 -9.562 -3.963 1.00 91.25 85 ARG A CA 1
ATOM 690 C C . ARG A 1 85 ? -7.700 -8.599 -3.374 1.00 91.25 85 ARG A C 1
ATOM 692 O O . ARG A 1 85 ? -7.839 -8.562 -2.157 1.00 91.25 85 ARG A O 1
ATOM 699 N N . ASP A 1 86 ? -8.386 -7.816 -4.208 1.00 90.88 86 ASP A N 1
ATOM 700 C CA . ASP A 1 86 ? -9.334 -6.766 -3.800 1.00 90.88 86 ASP A CA 1
ATOM 701 C C . ASP A 1 86 ? -8.737 -5.749 -2.801 1.00 90.88 86 ASP A C 1
ATOM 703 O O . ASP A 1 86 ? -9.369 -5.283 -1.852 1.00 90.88 86 ASP A O 1
ATOM 707 N N . ILE A 1 87 ? -7.458 -5.408 -2.990 1.00 92.81 87 ILE A N 1
ATOM 708 C CA . ILE A 1 87 ? -6.726 -4.475 -2.132 1.00 92.81 87 ILE A CA 1
ATOM 709 C C . ILE A 1 87 ? -6.730 -3.085 -2.763 1.00 92.81 87 ILE A C 1
ATOM 711 O O . ILE A 1 87 ? -6.235 -2.857 -3.869 1.00 92.81 87 ILE A O 1
ATOM 715 N N . SER A 1 88 ? -7.231 -2.114 -2.001 1.00 92.88 88 SER A N 1
ATOM 716 C CA . SER A 1 88 ? -7.210 -0.708 -2.394 1.00 92.88 88 SER A CA 1
ATOM 717 C C . SER A 1 88 ? -5.790 -0.144 -2.385 1.00 92.88 88 SER A C 1
ATOM 719 O O . SER A 1 88 ? -4.992 -0.428 -1.488 1.00 92.88 88 SER A O 1
ATOM 721 N N . TYR A 1 89 ? -5.483 0.731 -3.341 1.00 93.62 89 TYR A N 1
ATOM 722 C CA . TYR A 1 89 ? -4.187 1.399 -3.405 1.00 93.62 89 TYR A CA 1
ATOM 723 C C . TYR A 1 89 ? -4.302 2.882 -3.757 1.00 93.62 89 TYR A C 1
ATOM 725 O O . TYR A 1 89 ? -5.234 3.321 -4.424 1.00 93.62 89 TYR A O 1
ATOM 733 N N . ILE A 1 90 ? -3.319 3.656 -3.301 1.00 93.00 90 ILE A N 1
ATOM 734 C CA . ILE A 1 90 ? -3.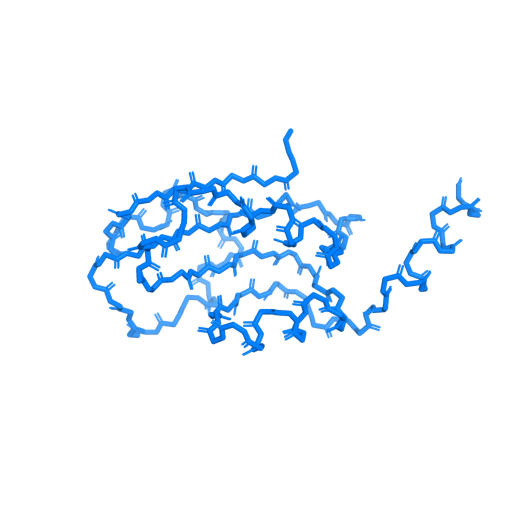139 5.068 -3.615 1.00 93.00 90 ILE A CA 1
ATOM 735 C C . ILE A 1 90 ? -1.739 5.245 -4.193 1.00 93.00 90 ILE A C 1
ATOM 737 O O . ILE A 1 90 ? -0.731 5.058 -3.504 1.00 93.00 90 ILE A O 1
ATOM 741 N N . SER A 1 91 ? -1.697 5.654 -5.459 1.00 91.25 91 SER A N 1
ATOM 742 C CA . SER A 1 91 ? -0.470 6.036 -6.152 1.00 91.25 91 SER A CA 1
ATOM 743 C C . SER A 1 91 ? -0.335 7.552 -6.232 1.00 91.25 91 SER A C 1
ATOM 745 O O . SER A 1 91 ? -1.332 8.257 -6.388 1.00 91.25 91 SER A O 1
ATOM 747 N N . ILE A 1 92 ? 0.884 8.087 -6.166 1.00 88.44 92 ILE A N 1
ATOM 748 C CA . ILE A 1 92 ? 1.137 9.511 -6.457 1.00 88.44 92 ILE A CA 1
ATOM 749 C C . ILE A 1 92 ? 1.211 9.751 -7.966 1.00 88.44 92 ILE A C 1
ATOM 751 O O . ILE A 1 92 ? 0.659 10.742 -8.440 1.00 88.44 92 ILE A O 1
ATOM 755 N N . SER A 1 93 ? 1.838 8.832 -8.695 1.00 85.88 93 SER A N 1
ATOM 756 C CA . SER A 1 93 ? 2.037 8.856 -10.141 1.00 85.88 93 SER A CA 1
ATOM 757 C C . SER A 1 93 ? 1.388 7.638 -10.788 1.00 85.88 93 SER A C 1
ATOM 759 O O . SER A 1 93 ? 1.478 6.533 -10.256 1.00 85.88 93 SER A O 1
ATOM 761 N N . ASP A 1 94 ? 0.790 7.833 -11.956 1.00 81.50 94 ASP A N 1
ATOM 762 C CA . ASP A 1 94 ? 0.099 6.783 -12.710 1.00 81.50 94 ASP A CA 1
ATOM 763 C C . ASP A 1 94 ? 0.873 6.405 -13.986 1.00 81.50 94 ASP A C 1
ATOM 765 O O . ASP A 1 94 ? 0.295 5.990 -14.987 1.00 81.50 94 ASP A O 1
ATOM 769 N N . PHE A 1 95 ? 2.202 6.575 -13.971 1.00 84.88 95 PHE A N 1
ATOM 770 C CA . PHE A 1 95 ? 3.044 6.180 -15.098 1.00 84.88 95 PHE A CA 1
ATOM 771 C C . PHE A 1 95 ? 3.027 4.657 -15.281 1.00 84.88 95 PHE A C 1
ATOM 773 O O . PHE A 1 95 ? 3.213 3.900 -14.327 1.00 84.88 95 PHE A O 1
ATOM 780 N N . LEU A 1 96 ? 2.844 4.219 -16.525 1.00 84.50 96 LEU A N 1
ATOM 781 C CA . LEU A 1 96 ? 2.671 2.817 -16.897 1.00 84.50 96 LEU A CA 1
ATOM 782 C C . LEU A 1 96 ? 4.017 2.088 -17.005 1.00 84.50 96 LEU A C 1
ATOM 784 O O . LEU A 1 96 ? 4.483 1.767 -18.095 1.00 84.50 96 LEU A O 1
ATOM 788 N N . TRP A 1 97 ? 4.650 1.835 -15.863 1.00 87.75 97 TRP A N 1
ATOM 789 C CA . TRP A 1 97 ? 5.823 0.966 -15.796 1.00 87.75 97 TRP A CA 1
ATOM 790 C C . TRP A 1 97 ? 5.418 -0.506 -15.868 1.00 87.75 97 TRP A C 1
ATOM 792 O O . TRP A 1 97 ? 4.461 -0.919 -15.217 1.00 87.75 97 TRP A O 1
ATOM 802 N N . THR A 1 98 ? 6.201 -1.309 -16.578 1.00 90.88 98 THR A N 1
ATOM 803 C CA . THR A 1 98 ? 6.254 -2.760 -16.338 1.00 90.88 98 THR A CA 1
ATOM 804 C C . THR A 1 98 ? 7.421 -3.080 -15.412 1.00 90.88 98 THR A C 1
ATOM 806 O O . THR A 1 98 ? 8.419 -2.352 -15.379 1.00 90.88 98 THR A O 1
ATOM 809 N N . ASP A 1 99 ? 7.329 -4.183 -14.676 1.00 88.19 99 ASP A N 1
ATOM 810 C CA . ASP A 1 99 ? 8.446 -4.703 -13.882 1.00 88.19 99 ASP A CA 1
ATOM 811 C C . ASP A 1 99 ? 9.707 -4.883 -14.743 1.00 88.19 99 ASP A C 1
ATOM 813 O O . ASP A 1 99 ? 10.817 -4.599 -14.292 1.00 88.19 99 ASP A O 1
ATOM 817 N N . GLU A 1 100 ? 9.537 -5.349 -15.981 1.00 88.38 100 GLU A N 1
ATOM 818 C CA . GLU A 1 100 ? 10.627 -5.591 -16.925 1.00 88.38 100 GLU A CA 1
ATOM 819 C C . GLU A 1 100 ? 11.276 -4.293 -17.419 1.00 88.38 100 GLU A C 1
ATOM 821 O O . GLU A 1 100 ? 12.491 -4.130 -17.286 1.00 88.38 100 GLU A O 1
ATOM 826 N N . SER A 1 101 ? 10.478 -3.347 -17.930 1.00 85.44 101 SER A N 1
ATOM 827 C CA . SER A 1 101 ? 10.985 -2.074 -18.468 1.00 85.44 101 SER A CA 1
ATOM 828 C C . SER A 1 101 ? 11.784 -1.297 -17.426 1.00 85.44 101 SER A C 1
ATOM 830 O O . SER A 1 101 ? 12.862 -0.777 -17.712 1.00 85.44 101 SER A O 1
ATOM 832 N N . TYR A 1 102 ? 11.300 -1.275 -16.184 1.00 83.56 102 TYR A N 1
ATOM 833 C CA . TYR A 1 102 ? 11.983 -0.589 -15.099 1.00 83.56 102 TYR A CA 1
ATOM 834 C C . TYR A 1 102 ? 13.297 -1.285 -14.698 1.00 83.56 102 TYR A C 1
ATOM 836 O O . TYR A 1 102 ? 14.304 -0.614 -14.465 1.00 83.56 102 TYR A O 1
ATOM 844 N N . LYS A 1 103 ? 13.332 -2.626 -14.670 1.00 82.62 103 LYS A N 1
ATOM 845 C CA . LYS A 1 103 ? 14.568 -3.387 -14.404 1.00 82.62 103 LYS A CA 1
ATOM 846 C C . LYS A 1 103 ? 15.620 -3.170 -15.491 1.00 82.62 103 LYS A C 1
ATOM 848 O O . LYS A 1 103 ? 16.784 -2.984 -15.155 1.00 82.62 103 LYS A O 1
ATOM 853 N N . GLN A 1 104 ? 15.222 -3.149 -16.764 1.00 84.00 104 GLN A N 1
ATOM 854 C CA . GLN A 1 104 ? 16.142 -2.910 -17.881 1.00 84.00 104 GLN A CA 1
ATOM 855 C C . GLN A 1 104 ? 16.808 -1.529 -17.797 1.00 84.00 104 GLN A C 1
ATOM 857 O O . GLN A 1 104 ? 18.002 -1.412 -18.056 1.00 84.00 104 GLN A O 1
ATOM 862 N N . ILE A 1 105 ? 16.075 -0.491 -17.380 1.00 82.00 105 ILE A N 1
ATOM 863 C CA . ILE A 1 105 ? 16.648 0.849 -17.178 1.00 82.00 105 ILE A CA 1
ATOM 864 C C . ILE A 1 105 ? 17.697 0.835 -16.065 1.00 82.00 105 ILE A C 1
ATOM 866 O O . ILE A 1 105 ? 18.784 1.366 -16.260 1.00 82.00 105 ILE A O 1
ATOM 870 N N . LEU A 1 106 ? 17.396 0.199 -14.928 1.00 78.56 106 LEU A N 1
ATOM 871 C CA . LEU A 1 106 ? 18.329 0.111 -13.801 1.00 78.56 106 LEU A CA 1
ATOM 872 C C . LEU A 1 106 ? 19.596 -0.691 -14.121 1.00 78.56 106 LEU A C 1
ATOM 874 O O . LEU A 1 106 ? 20.644 -0.422 -13.547 1.00 78.56 106 LEU A O 1
ATOM 878 N N . MET A 1 107 ? 19.509 -1.691 -15.000 1.00 74.56 107 MET A N 1
ATOM 879 C CA . MET A 1 107 ? 20.677 -2.468 -15.434 1.00 74.56 107 MET A CA 1
ATOM 880 C C . MET A 1 107 ? 21.616 -1.665 -16.344 1.00 74.56 107 MET A C 1
ATOM 882 O O . MET A 1 107 ? 22.795 -1.996 -16.434 1.00 74.56 107 MET A O 1
ATOM 886 N N . ASN A 1 108 ? 21.100 -0.624 -17.000 1.00 69.00 108 ASN A N 1
ATOM 887 C CA . ASN A 1 108 ? 21.828 0.207 -17.959 1.00 69.00 108 ASN A CA 1
ATOM 888 C C . ASN A 1 108 ? 22.295 1.557 -17.375 1.00 69.00 108 ASN A C 1
ATOM 890 O O . ASN A 1 108 ? 22.862 2.366 -18.112 1.00 69.00 108 ASN A O 1
ATOM 894 N N . SER A 1 109 ? 22.028 1.819 -16.091 1.00 61.09 109 SER A N 1
ATOM 895 C CA . SER A 1 109 ? 22.356 3.059 -15.366 1.00 61.09 109 SER A CA 1
ATOM 896 C C . SER A 1 109 ? 23.443 2.842 -14.324 1.00 61.09 109 SER A C 1
ATOM 898 O O . SER A 1 109 ? 24.346 3.701 -14.234 1.00 61.09 109 SER A O 1
#

Radius of gyration: 13.79 Å; Cα contacts (8 Å, |Δi|>4): 165; chains: 1; bounding box: 37×29×32 Å

Sequence (109 aa):
MKYKIYKEVLKNKIKSYIPPRYFCKLPVSWPEKITIIVFKTDRNNVVLSNTVEAALSNEDLNNQINIVVFGGCFTIESIQLLRDRDISYISISDFLWTDESYKQILMNS

Secondary structure (DSSP, 8-state):
--EEEEEEEEGGGGGGTS-GGGGGGS-S---SEEEEEEE---TT-EE-HHHHHHHHT-GGGTT-SSEEEEEEEEEHHHHHHHHHTT-EEEEEEEEEE-HHHHHHHHHT-

Mean predicted aligned error: 4.79 Å

pLDDT: mean 87.44, std 8.22, range [58.59, 96.06]